Protein AF-A0A958JTM2-F1 (afdb_monomer_lite)

pLDDT: mean 83.32, std 17.0, range [45.53, 98.44]

Secondary structure (DSSP, 8-state):
---THHHHHHHHHTTSS---S-PPEEEEEE--TT--EEEE-TTGGGSEEEEEEE-SSS---BTTTEEEETTEEEE-TT-EEEEEEETTSS--SSHHHHHHHHHHHHHHHHHHHHH-

Structure (mmCIF, N/CA/C/O backbone):
data_AF-A0A958JTM2-F1
#
_entry.id   AF-A0A958JTM2-F1
#
loop_
_atom_site.group_PDB
_atom_site.id
_atom_site.type_symbol
_atom_site.label_atom_id
_atom_site.label_alt_id
_atom_site.label_comp_id
_atom_site.label_asym_id
_atom_site.label_entity_id
_atom_site.label_seq_id
_atom_site.pdbx_PDB_ins_code
_atom_site.Cartn_x
_atom_site.Cartn_y
_atom_site.Cartn_z
_atom_site.occupancy
_atom_site.B_iso_or_equiv
_atom_site.auth_seq_id
_atom_site.auth_comp_id
_atom_site.auth_asym_id
_atom_site.auth_atom_id
_atom_site.pdbx_PDB_model_num
ATOM 1 N N . MET A 1 1 ? 51.500 -10.508 30.031 1.00 45.53 1 MET A N 1
ATOM 2 C CA . MET A 1 1 ? 50.329 -11.225 29.483 1.00 45.53 1 MET A CA 1
ATOM 3 C C . MET A 1 1 ? 49.406 -10.180 28.867 1.00 45.53 1 MET A C 1
ATOM 5 O O . MET A 1 1 ? 48.676 -9.520 29.590 1.00 45.53 1 MET A O 1
ATOM 9 N N . ARG A 1 2 ? 49.585 -9.885 27.572 1.00 45.88 2 ARG A N 1
ATOM 10 C CA . ARG A 1 2 ? 48.873 -8.806 26.864 1.00 45.88 2 ARG A CA 1
ATOM 11 C C . ARG A 1 2 ? 47.485 -9.314 26.468 1.00 45.88 2 ARG A C 1
ATOM 13 O O . ARG A 1 2 ? 47.377 -10.412 25.938 1.00 45.88 2 ARG A O 1
ATOM 20 N N . SER A 1 3 ? 46.456 -8.541 26.796 1.00 45.94 3 SER A N 1
ATOM 21 C CA . SER A 1 3 ? 45.037 -8.851 26.618 1.00 45.94 3 SER A CA 1
ATOM 22 C C . SER A 1 3 ? 44.703 -9.256 25.176 1.00 45.94 3 SER A C 1
ATOM 24 O O . SER A 1 3 ? 44.637 -8.412 24.285 1.00 45.94 3 SER A O 1
ATOM 26 N N . LEU A 1 4 ? 44.456 -10.546 24.951 1.00 50.81 4 LEU A N 1
ATOM 27 C CA . LEU A 1 4 ? 44.062 -11.117 23.653 1.00 50.81 4 LEU A CA 1
ATOM 28 C C . LEU A 1 4 ? 42.555 -10.954 2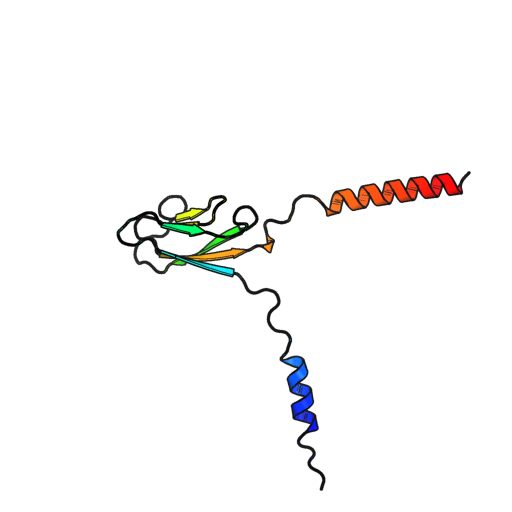3.355 1.00 50.81 4 LEU A C 1
ATOM 30 O O . LEU A 1 4 ? 42.077 -11.389 22.312 1.00 50.81 4 LEU A O 1
ATOM 34 N N . ASN A 1 5 ? 41.808 -10.280 24.236 1.00 52.69 5 ASN A N 1
ATOM 35 C CA . ASN A 1 5 ? 40.347 -10.173 24.167 1.00 52.69 5 ASN A CA 1
ATOM 36 C C . ASN A 1 5 ? 39.821 -9.113 23.181 1.00 52.69 5 ASN A C 1
ATOM 38 O O . ASN A 1 5 ? 38.618 -9.064 22.947 1.00 52.69 5 ASN A O 1
ATOM 42 N N . SER A 1 6 ? 40.677 -8.274 22.583 1.00 55.69 6 SER A N 1
ATOM 43 C CA . SER A 1 6 ? 40.220 -7.180 21.704 1.00 55.69 6 SER A CA 1
ATOM 44 C C . SER A 1 6 ? 40.119 -7.551 20.222 1.00 55.69 6 SER A C 1
ATOM 46 O O . SER A 1 6 ? 39.342 -6.932 19.504 1.00 55.69 6 SER A O 1
ATOM 48 N N . ILE A 1 7 ? 40.851 -8.563 19.743 1.00 56.59 7 ILE A N 1
ATOM 49 C CA . ILE A 1 7 ? 40.902 -8.883 18.301 1.00 56.59 7 ILE A CA 1
ATOM 50 C C . ILE A 1 7 ? 39.625 -9.616 17.842 1.00 56.59 7 ILE A C 1
ATOM 52 O O . ILE A 1 7 ? 39.112 -9.364 16.750 1.00 56.59 7 ILE A O 1
ATOM 56 N N . LEU A 1 8 ? 39.064 -10.476 18.700 1.00 55.53 8 LEU A N 1
ATOM 57 C CA . LEU A 1 8 ? 37.852 -11.247 18.391 1.00 55.53 8 LEU A CA 1
ATOM 58 C C . LEU A 1 8 ? 36.595 -10.367 18.300 1.00 55.53 8 LEU A C 1
ATOM 60 O O . LEU A 1 8 ? 35.739 -10.610 17.454 1.00 55.53 8 LEU A O 1
ATOM 64 N N . VAL A 1 9 ? 36.499 -9.312 19.116 1.00 59.16 9 VAL A N 1
ATOM 65 C CA . VAL A 1 9 ? 35.321 -8.425 19.145 1.00 59.16 9 VAL A CA 1
ATOM 66 C C . VAL A 1 9 ? 35.277 -7.507 17.920 1.00 59.16 9 VAL A C 1
ATOM 68 O O . VAL A 1 9 ? 34.214 -7.311 17.336 1.00 59.16 9 VAL A O 1
ATOM 71 N N . ILE A 1 10 ? 36.432 -6.991 17.486 1.00 58.28 10 ILE A N 1
ATOM 72 C CA . ILE A 1 10 ? 36.520 -6.077 16.334 1.00 58.28 10 ILE A CA 1
ATOM 73 C C . ILE A 1 10 ? 36.132 -6.795 15.028 1.00 58.28 10 ILE A C 1
ATOM 75 O O . ILE A 1 10 ? 35.508 -6.196 14.155 1.00 58.28 10 ILE A O 1
ATOM 79 N N . SER A 1 11 ? 36.425 -8.094 14.920 1.00 61.19 11 SER A N 1
ATOM 80 C CA . SER A 1 11 ? 36.139 -8.890 13.717 1.00 61.19 11 SER A CA 1
ATOM 81 C C . SER A 1 11 ? 34.648 -9.215 13.543 1.00 61.19 11 SER A C 1
ATOM 83 O O . SER A 1 11 ? 34.165 -9.293 12.415 1.00 61.19 11 SER A O 1
ATOM 85 N N . LEU A 1 12 ? 33.891 -9.366 14.637 1.00 58.06 12 LEU A N 1
ATOM 86 C CA . LEU A 1 12 ? 32.461 -9.698 14.572 1.00 58.06 12 LEU A CA 1
ATOM 87 C C . LEU A 1 12 ? 31.594 -8.499 14.137 1.00 58.06 12 LEU A C 1
ATOM 89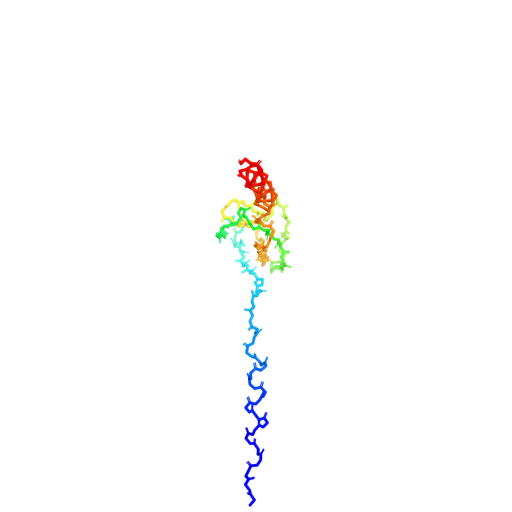 O O . LEU A 1 12 ? 30.549 -8.684 13.518 1.00 58.06 12 LEU A O 1
ATOM 93 N N . ALA A 1 13 ? 32.032 -7.267 14.420 1.00 59.31 13 ALA A N 1
ATOM 94 C CA . ALA A 1 13 ? 31.259 -6.053 14.143 1.00 59.31 13 ALA A CA 1
ATOM 95 C C . ALA A 1 13 ? 31.110 -5.740 12.640 1.00 59.31 13 ALA A C 1
ATOM 97 O O . ALA A 1 13 ? 30.107 -5.160 12.233 1.00 59.31 13 ALA A O 1
ATOM 98 N N . LEU A 1 14 ? 32.064 -6.161 11.803 1.00 57.97 14 LEU A N 1
ATOM 99 C CA . LEU A 1 14 ? 32.027 -5.904 10.357 1.00 57.97 14 LEU A CA 1
ATOM 100 C C . LEU A 1 14 ? 31.033 -6.805 9.605 1.00 57.97 14 LEU A C 1
ATOM 102 O O . LEU A 1 14 ? 30.548 -6.419 8.546 1.00 57.97 14 LEU A O 1
ATOM 106 N N . ILE A 1 15 ? 30.681 -7.973 10.153 1.00 60.94 15 ILE A N 1
ATOM 107 C CA . ILE A 1 15 ? 29.735 -8.911 9.518 1.00 60.94 15 ILE A CA 1
ATOM 108 C C . ILE A 1 15 ? 28.275 -8.528 9.828 1.00 60.94 15 ILE A C 1
ATOM 110 O O . ILE A 1 15 ? 27.369 -8.822 9.053 1.00 60.94 15 ILE A O 1
ATOM 114 N N . VAL A 1 16 ? 28.027 -7.818 10.933 1.00 62.31 16 VAL A N 1
ATOM 115 C CA . VAL A 1 16 ? 26.669 -7.430 11.363 1.00 62.31 16 VAL A CA 1
ATOM 116 C C . VAL A 1 16 ? 26.140 -6.194 10.604 1.00 62.31 16 VAL A C 1
ATOM 118 O O . VAL A 1 16 ? 24.943 -5.922 10.617 1.00 62.31 16 VAL A O 1
ATOM 121 N N . GLY A 1 17 ? 26.996 -5.470 9.878 1.00 60.81 17 GLY A N 1
ATOM 122 C CA . GLY A 1 17 ? 26.682 -4.181 9.248 1.00 60.81 17 GLY A CA 1
ATOM 123 C C . GLY A 1 17 ? 26.096 -4.209 7.827 1.00 60.81 17 GLY A C 1
ATOM 124 O O . GLY A 1 17 ? 26.390 -3.295 7.064 1.00 60.81 17 GLY A O 1
ATOM 125 N N . ALA A 1 18 ? 25.303 -5.218 7.440 1.00 61.50 18 ALA A N 1
ATOM 126 C CA . ALA A 1 18 ? 24.770 -5.340 6.068 1.00 61.50 18 ALA A CA 1
ATOM 127 C C . ALA A 1 18 ? 23.295 -5.787 5.981 1.00 61.50 18 ALA A C 1
ATOM 129 O O . ALA A 1 18 ? 22.920 -6.575 5.116 1.00 61.50 18 ALA A O 1
ATOM 130 N N . GLN A 1 19 ? 22.438 -5.298 6.874 1.00 63.59 19 GLN A N 1
ATOM 131 C CA . GLN A 1 19 ? 21.000 -5.596 6.862 1.00 63.59 19 GLN A CA 1
ATOM 132 C C . GLN A 1 19 ? 20.304 -4.231 6.938 1.00 63.59 19 GLN A C 1
ATOM 134 O O . GLN A 1 19 ? 20.334 -3.586 7.975 1.00 63.59 19 GLN A O 1
ATOM 139 N N . ASN A 1 20 ? 19.861 -3.606 5.848 1.00 56.00 20 ASN A N 1
ATOM 140 C CA . ASN A 1 20 ? 18.686 -3.981 5.071 1.00 56.00 20 ASN A CA 1
ATOM 141 C C . ASN A 1 20 ? 18.763 -3.292 3.699 1.00 56.00 20 ASN A C 1
ATOM 143 O O . ASN A 1 20 ? 18.825 -2.067 3.643 1.00 56.00 20 ASN A O 1
ATOM 147 N N . LEU A 1 21 ? 18.723 -4.046 2.600 1.00 57.97 21 LEU A N 1
ATOM 148 C CA . LEU A 1 21 ? 18.714 -3.467 1.246 1.00 57.97 21 LEU A CA 1
ATOM 149 C C . LEU A 1 21 ? 17.361 -3.578 0.543 1.00 57.97 21 LEU A C 1
ATOM 151 O O . LEU A 1 21 ? 17.199 -3.047 -0.547 1.00 57.97 21 LEU A O 1
ATOM 155 N N . LEU A 1 22 ? 16.396 -4.269 1.146 1.00 60.41 22 LEU A N 1
ATOM 156 C CA . LEU A 1 22 ? 15.151 -4.652 0.490 1.00 60.41 22 LEU A CA 1
ATOM 157 C C . LEU A 1 22 ? 14.031 -4.826 1.528 1.00 60.41 22 LEU A C 1
ATOM 159 O O . LEU A 1 22 ? 13.458 -5.905 1.645 1.00 60.41 22 LEU A O 1
ATOM 163 N N . ALA A 1 23 ? 13.762 -3.797 2.335 1.00 66.81 23 ALA A N 1
ATOM 164 C CA . ALA A 1 23 ? 12.591 -3.827 3.207 1.00 66.81 23 ALA A CA 1
ATOM 165 C C . ALA A 1 23 ? 11.324 -3.759 2.341 1.00 66.81 23 ALA A C 1
ATOM 167 O O . ALA A 1 23 ? 11.210 -2.876 1.489 1.00 66.81 23 ALA A O 1
ATOM 168 N N . ASP A 1 24 ? 10.400 -4.697 2.543 1.00 79.69 24 ASP A N 1
ATOM 169 C CA . ASP A 1 24 ? 9.057 -4.592 1.979 1.00 79.69 24 ASP A CA 1
ATOM 170 C C . ASP A 1 24 ? 8.365 -3.373 2.602 1.00 79.69 24 ASP A C 1
ATOM 172 O O . ASP A 1 24 ? 8.443 -3.143 3.813 1.00 79.69 24 ASP A O 1
ATOM 176 N N . GLU A 1 25 ? 7.721 -2.563 1.767 1.00 91.12 25 GLU A N 1
ATOM 177 C CA . GLU A 1 25 ? 6.978 -1.397 2.224 1.00 91.12 25 GLU A CA 1
ATOM 178 C C . GLU A 1 25 ? 5.558 -1.822 2.593 1.00 91.12 25 GLU A C 1
ATOM 180 O O . GLU A 1 25 ? 4.891 -2.522 1.832 1.00 91.12 25 GLU A O 1
ATOM 185 N N . TYR A 1 26 ? 5.086 -1.376 3.755 1.00 95.06 26 TYR A N 1
ATOM 186 C CA . TYR A 1 26 ? 3.734 -1.644 4.227 1.00 95.06 26 TYR A CA 1
ATOM 187 C C . TYR A 1 26 ? 2.998 -0.341 4.517 1.00 95.06 26 TYR A C 1
ATOM 189 O O . TYR A 1 26 ? 3.566 0.612 5.054 1.00 95.06 26 TYR A O 1
ATOM 197 N N . VAL A 1 27 ? 1.713 -0.310 4.173 1.00 96.94 27 VAL A N 1
ATOM 198 C CA . VAL A 1 27 ? 0.828 0.837 4.378 1.00 96.94 27 VAL A CA 1
ATOM 199 C C . VAL A 1 27 ? -0.396 0.383 5.154 1.00 96.94 27 VAL A C 1
ATOM 201 O O . VAL A 1 27 ? -1.168 -0.456 4.695 1.00 96.94 27 VAL A O 1
ATOM 204 N N . LYS A 1 28 ? -0.603 0.964 6.335 1.00 97.75 28 LYS A N 1
ATOM 205 C CA . LYS A 1 28 ? -1.825 0.776 7.118 1.00 97.75 28 LYS A CA 1
ATOM 206 C C . LYS A 1 28 ? -2.902 1.737 6.617 1.00 97.75 28 LYS A C 1
ATOM 208 O O . LYS A 1 28 ? -2.670 2.944 6.585 1.00 97.75 28 LYS A O 1
ATOM 213 N N . CYS A 1 29 ? -4.077 1.217 6.268 1.00 97.94 29 CYS A N 1
ATOM 214 C CA . CYS A 1 29 ? -5.215 2.029 5.841 1.00 97.94 29 CYS A CA 1
ATOM 215 C C . CYS A 1 29 ? -6.507 1.576 6.525 1.00 97.94 29 CYS A C 1
ATOM 217 O O . CYS A 1 29 ? -6.790 0.378 6.620 1.00 97.94 29 CYS A O 1
ATOM 219 N N . GLU A 1 30 ? -7.287 2.535 7.028 1.00 97.94 30 GLU A N 1
ATOM 220 C CA . GLU A 1 30 ? -8.401 2.256 7.934 1.00 97.94 30 GLU A CA 1
ATOM 221 C C . GLU A 1 30 ? -9.657 3.059 7.584 1.00 97.94 30 GLU A C 1
ATOM 223 O O . GLU A 1 30 ? -9.656 4.284 7.659 1.00 97.94 30 GLU A O 1
ATOM 228 N N . SER A 1 31 ? -10.754 2.365 7.270 1.00 97.19 31 SER A N 1
ATOM 229 C CA . SER A 1 31 ? -12.090 2.960 7.214 1.00 97.19 31 SER A CA 1
ATOM 230 C C . SER A 1 31 ? -12.687 2.977 8.622 1.00 97.19 31 SER A C 1
ATOM 232 O O . SER A 1 31 ? -12.847 1.933 9.269 1.00 97.19 31 SER A O 1
ATOM 234 N N . THR A 1 32 ? -12.992 4.180 9.110 1.00 91.75 32 THR A N 1
ATOM 235 C CA . THR A 1 32 ? -13.651 4.40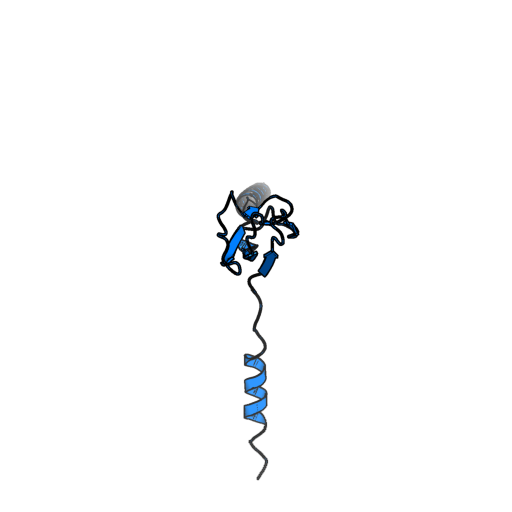9 10.403 1.00 91.75 32 THR A CA 1
ATOM 236 C C . THR A 1 32 ? -15.031 5.019 10.164 1.00 91.75 32 THR A C 1
ATOM 238 O O . THR A 1 32 ? -15.187 5.872 9.289 1.00 91.75 32 THR A O 1
ATOM 241 N N . ASN A 1 33 ? -16.030 4.594 10.943 1.00 87.56 33 ASN A N 1
ATOM 242 C CA . ASN A 1 33 ? -17.430 5.028 10.817 1.00 87.56 33 ASN A CA 1
ATOM 243 C C . ASN A 1 33 ? -18.017 4.806 9.408 1.00 87.56 33 ASN A C 1
ATOM 245 O O . ASN A 1 33 ? -18.739 5.663 8.912 1.00 87.56 33 ASN A O 1
ATOM 249 N N . ASP A 1 34 ? -17.642 3.699 8.758 1.00 80.75 34 ASP A N 1
ATOM 250 C CA . ASP A 1 34 ? -18.098 3.302 7.415 1.00 80.75 34 ASP A CA 1
ATOM 251 C C . ASP A 1 34 ? -17.867 4.346 6.310 1.00 80.75 34 ASP A C 1
ATOM 253 O O . ASP A 1 34 ? -18.532 4.337 5.280 1.00 80.75 34 ASP A O 1
ATOM 257 N N . ASN A 1 35 ? -16.890 5.238 6.501 1.00 90.00 35 ASN A N 1
ATOM 258 C CA . ASN A 1 35 ? -16.501 6.196 5.475 1.00 90.00 35 ASN A CA 1
ATOM 259 C C . ASN A 1 35 ? -15.353 5.656 4.626 1.00 90.00 35 ASN A C 1
ATOM 261 O O . ASN A 1 35 ? -14.336 5.174 5.152 1.00 90.00 35 ASN A O 1
ATOM 265 N N . ARG A 1 36 ? -15.473 5.831 3.308 1.00 94.81 36 ARG A N 1
ATOM 266 C CA . ARG A 1 36 ? -14.390 5.536 2.374 1.00 94.81 36 ARG A CA 1
ATOM 267 C C . ARG A 1 36 ? -13.184 6.424 2.668 1.00 94.81 36 ARG A C 1
ATOM 269 O O . ARG A 1 36 ? -13.278 7.649 2.651 1.00 94.81 36 ARG A O 1
ATOM 276 N N . THR A 1 37 ? -12.043 5.791 2.908 1.00 97.31 37 THR A N 1
ATOM 277 C CA . THR A 1 37 ? -10.774 6.445 3.237 1.00 97.31 37 THR A CA 1
ATOM 278 C C . THR A 1 37 ? -9.735 6.101 2.182 1.00 97.31 37 THR A C 1
ATOM 280 O O . THR A 1 37 ? -9.712 4.985 1.664 1.00 97.31 37 THR A O 1
ATOM 283 N N . TYR A 1 38 ? -8.891 7.074 1.847 1.00 97.31 38 TYR A N 1
ATOM 284 C CA . TYR A 1 38 ? -7.861 6.942 0.827 1.00 97.31 38 TYR A CA 1
ATOM 285 C C . TYR A 1 38 ? -6.472 7.106 1.451 1.00 97.31 38 TYR A C 1
ATOM 287 O O . TYR A 1 38 ? -6.214 8.107 2.117 1.00 97.31 38 TYR A O 1
ATOM 295 N N . CYS A 1 39 ? -5.575 6.155 1.201 1.00 97.12 39 CYS A N 1
ATOM 296 C CA . CYS A 1 39 ? -4.181 6.190 1.627 1.00 97.12 39 CYS A CA 1
ATOM 297 C C . CYS A 1 39 ? -3.284 6.324 0.398 1.00 97.12 39 CYS A C 1
ATOM 299 O O . CYS A 1 39 ? -3.225 5.433 -0.452 1.00 97.12 39 CYS A O 1
ATOM 301 N N . ASN A 1 40 ? -2.628 7.480 0.286 1.00 96.62 40 ASN A N 1
ATOM 302 C CA . ASN A 1 40 ? -1.776 7.790 -0.851 1.00 96.62 40 ASN A CA 1
ATOM 303 C C . ASN A 1 40 ? -0.500 6.942 -0.826 1.00 96.62 40 ASN A C 1
ATOM 305 O O . ASN A 1 40 ? 0.124 6.793 0.225 1.00 96.62 40 ASN A O 1
ATOM 309 N N . ILE A 1 41 ? -0.124 6.406 -1.986 1.00 94.88 41 ILE A N 1
ATOM 310 C CA . ILE A 1 41 ? 1.109 5.639 -2.168 1.00 94.88 41 ILE A CA 1
ATOM 311 C C . ILE A 1 41 ? 1.818 6.195 -3.399 1.00 94.88 41 ILE A C 1
ATOM 313 O O . ILE A 1 41 ? 1.308 6.122 -4.519 1.00 94.88 41 ILE A O 1
ATOM 317 N N . SER A 1 42 ? 3.002 6.766 -3.197 1.00 91.62 42 SER A N 1
ATOM 318 C CA . SER A 1 42 ? 3.818 7.303 -4.285 1.00 91.62 42 SER A CA 1
ATOM 319 C C . SER A 1 42 ? 4.213 6.193 -5.257 1.00 91.62 42 SER A C 1
ATOM 321 O O . SER A 1 42 ? 4.789 5.187 -4.849 1.00 91.62 42 SER A O 1
ATOM 323 N N . GLY A 1 43 ? 3.916 6.380 -6.545 1.00 89.19 43 GLY A N 1
ATOM 324 C CA . GLY A 1 43 ? 4.185 5.361 -7.563 1.00 89.19 43 GLY A CA 1
ATOM 325 C C . GLY A 1 43 ? 3.254 4.147 -7.486 1.00 89.19 43 GLY A C 1
ATOM 326 O O . GLY A 1 43 ? 3.627 3.078 -7.950 1.00 89.19 43 GLY A O 1
ATOM 327 N N . ALA A 1 44 ? 2.041 4.283 -6.930 1.00 90.44 44 ALA A N 1
ATOM 328 C CA . ALA A 1 44 ? 1.061 3.189 -6.835 1.00 90.44 44 ALA A CA 1
ATOM 329 C C . ALA A 1 44 ? 0.736 2.510 -8.177 1.00 90.44 44 ALA A C 1
ATOM 331 O O . ALA A 1 44 ? 0.370 1.332 -8.213 1.00 90.44 44 ALA A O 1
ATOM 332 N N . ARG A 1 45 ? 0.869 3.247 -9.284 1.00 90.31 45 ARG A N 1
ATOM 333 C CA . ARG A 1 45 ? 0.722 2.718 -10.643 1.00 90.31 45 ARG A CA 1
ATOM 334 C C . ARG A 1 45 ? 1.793 1.674 -10.981 1.00 90.31 45 ARG A C 1
ATOM 336 O O . ARG A 1 45 ? 1.471 0.653 -11.579 1.00 90.31 45 ARG A O 1
ATOM 343 N N . ASP A 1 46 ? 3.020 1.903 -10.522 1.00 89.69 46 ASP A N 1
ATOM 344 C CA . ASP A 1 46 ? 4.210 1.075 -10.767 1.00 89.69 46 ASP A CA 1
ATOM 345 C C . ASP A 1 46 ? 4.527 0.153 -9.575 1.00 89.69 46 ASP A C 1
ATOM 347 O O . ASP A 1 46 ? 5.610 -0.422 -9.461 1.00 89.69 46 ASP A O 1
ATOM 351 N N . ALA A 1 47 ? 3.587 0.006 -8.647 1.00 89.81 47 ALA A N 1
ATOM 352 C CA . ALA A 1 47 ? 3.709 -0.906 -7.526 1.00 89.81 47 ALA A CA 1
ATOM 353 C C . ALA A 1 47 ? 2.670 -2.017 -7.642 1.00 89.81 47 ALA A C 1
ATOM 355 O O . ALA A 1 47 ? 1.544 -1.810 -8.102 1.00 89.81 47 ALA A O 1
ATOM 356 N N . ASN A 1 48 ? 3.027 -3.209 -7.185 1.00 92.06 48 ASN A N 1
ATOM 357 C CA . ASN A 1 48 ? 2.041 -4.223 -6.865 1.00 92.06 48 ASN A CA 1
ATOM 358 C C . ASN A 1 48 ? 1.589 -4.018 -5.417 1.00 92.06 48 ASN A C 1
ATOM 360 O O . ASN A 1 48 ? 2.414 -4.043 -4.508 1.00 92.06 48 ASN A O 1
ATOM 364 N N . ILE A 1 49 ? 0.291 -3.802 -5.203 1.00 94.94 49 ILE A N 1
ATOM 365 C CA . ILE A 1 49 ? -0.265 -3.589 -3.865 1.00 94.94 49 ILE A CA 1
ATOM 366 C C . ILE A 1 49 ? -1.219 -4.732 -3.546 1.00 94.94 49 ILE A C 1
ATOM 368 O O . ILE A 1 49 ? -2.154 -4.984 -4.304 1.00 94.94 49 ILE A O 1
ATOM 372 N N . SER A 1 50 ? -0.981 -5.409 -2.426 1.00 95.88 50 SER A N 1
ATOM 373 C CA . SER A 1 50 ? -1.773 -6.556 -1.974 1.00 95.88 50 SER A CA 1
ATOM 374 C C . SER A 1 50 ? -2.138 -6.418 -0.502 1.00 95.88 50 SER A C 1
ATOM 376 O O . SER A 1 50 ? -1.331 -5.926 0.287 1.00 95.88 50 SER A O 1
ATOM 378 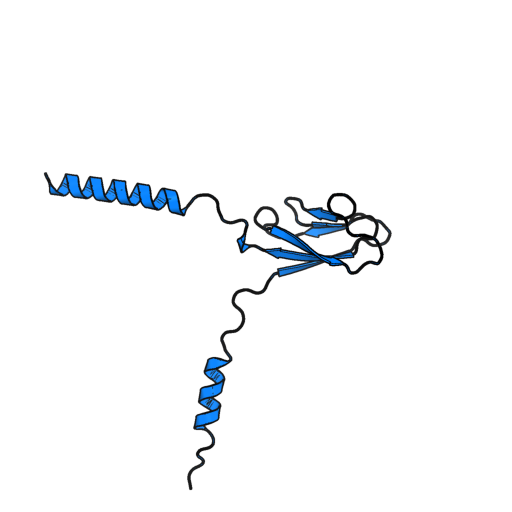N N . LEU A 1 51 ? -3.322 -6.894 -0.117 1.00 97.69 51 LEU A N 1
ATOM 379 C CA . LEU A 1 51 ? -3.690 -7.016 1.291 1.00 97.69 51 LEU A CA 1
ATOM 380 C C . LEU A 1 51 ? -2.760 -8.021 1.980 1.00 97.69 51 LEU A C 1
ATOM 382 O O . LEU A 1 51 ? -2.677 -9.172 1.556 1.00 97.69 51 LEU A O 1
ATOM 386 N N . ASP A 1 52 ? -2.070 -7.574 3.026 1.00 97.88 52 ASP A N 1
ATOM 387 C CA . ASP A 1 52 ? -1.147 -8.402 3.804 1.00 97.88 52 ASP A CA 1
ATOM 388 C C . ASP A 1 52 ? -1.815 -8.906 5.084 1.00 97.88 52 ASP A C 1
ATOM 390 O O . ASP A 1 52 ? -1.910 -10.111 5.327 1.00 97.88 52 ASP A O 1
ATOM 394 N N . ARG A 1 53 ? -2.378 -7.979 5.868 1.00 97.94 53 ARG A N 1
ATOM 395 C CA . ARG A 1 53 ? -2.992 -8.304 7.154 1.00 97.94 53 ARG A CA 1
ATOM 396 C C . ARG A 1 53 ? -4.293 -7.552 7.372 1.00 97.94 53 ARG A C 1
ATOM 398 O O . ARG A 1 53 ? -4.326 -6.327 7.393 1.00 97.94 53 ARG A O 1
ATOM 405 N N . GLN A 1 54 ? -5.372 -8.286 7.635 1.00 98.06 54 GLN A N 1
ATOM 406 C CA . GLN A 1 54 ? -6.630 -7.691 8.086 1.00 98.06 54 GLN A CA 1
ATOM 407 C C . GLN A 1 54 ? -6.553 -7.331 9.581 1.00 98.06 54 GLN A C 1
ATOM 409 O O . GLN A 1 54 ? -6.173 -8.154 10.414 1.00 98.06 54 GLN A O 1
ATOM 414 N N . LEU A 1 55 ? -6.940 -6.100 9.918 1.00 97.88 55 LEU A N 1
ATOM 415 C CA . LEU A 1 55 ? -6.955 -5.546 11.279 1.00 97.88 55 LEU A CA 1
ATOM 416 C C . LEU A 1 55 ? -8.384 -5.363 11.822 1.00 97.88 55 LEU A C 1
ATOM 418 O O . LEU A 1 55 ? -8.596 -5.340 13.036 1.00 97.88 55 LEU A O 1
ATOM 422 N N . SER A 1 56 ? -9.382 -5.218 10.946 1.00 97.25 56 SER A N 1
ATOM 423 C CA . SER A 1 56 ? -10.800 -5.134 11.316 1.00 97.25 56 SER A CA 1
ATOM 424 C C . SER A 1 56 ? -11.453 -6.507 11.487 1.00 97.25 56 SER A C 1
ATOM 426 O O . SER A 1 56 ? -11.050 -7.498 10.884 1.00 97.25 56 SER A O 1
ATOM 428 N N . LYS A 1 57 ? -12.548 -6.545 12.258 1.00 95.94 57 LYS A N 1
ATOM 429 C CA . LYS A 1 57 ? -13.511 -7.660 12.212 1.00 95.94 57 LYS A CA 1
ATOM 430 C C . LYS A 1 57 ? -14.357 -7.628 10.934 1.00 95.94 57 LYS A C 1
ATOM 432 O O . LYS A 1 57 ? -14.713 -8.681 10.420 1.00 95.94 57 LYS A O 1
ATOM 437 N N . SER A 1 58 ? -14.660 -6.429 10.425 1.00 96.12 58 SER A N 1
ATOM 438 C CA . SER A 1 58 ? -15.292 -6.235 9.117 1.00 96.12 58 SER A CA 1
ATOM 439 C C . SER A 1 58 ? -14.413 -6.820 8.015 1.00 96.12 58 SER A C 1
ATOM 441 O O . SER A 1 58 ? -13.187 -6.692 8.071 1.00 96.12 58 SER A O 1
ATOM 443 N N . SER A 1 59 ? -15.042 -7.460 7.028 1.00 95.88 59 SER A N 1
ATOM 444 C CA . SER A 1 59 ? -14.340 -8.123 5.928 1.00 95.88 59 SER A CA 1
ATOM 445 C C . SER A 1 59 ? -13.652 -7.110 5.014 1.00 95.88 59 SER A C 1
ATOM 447 O O . SER A 1 59 ? -14.266 -6.129 4.591 1.00 95.88 59 SER A O 1
ATOM 449 N N . CYS A 1 60 ? -12.397 -7.387 4.665 1.00 97.81 60 CYS A N 1
ATOM 450 C CA . CYS A 1 60 ? -11.645 -6.666 3.646 1.00 97.81 60 CYS A CA 1
ATOM 451 C C . CYS A 1 60 ? -11.600 -7.482 2.347 1.00 97.81 60 CYS A C 1
ATOM 453 O O . CYS A 1 60 ? -10.734 -8.335 2.159 1.00 97.81 60 CYS A O 1
ATOM 455 N N . ARG A 1 61 ? -12.537 -7.212 1.436 1.00 97.88 61 ARG A N 1
ATOM 456 C CA . ARG A 1 61 ? -12.646 -7.870 0.132 1.00 97.88 61 ARG A CA 1
ATOM 457 C C . ARG A 1 61 ? -12.354 -6.876 -0.984 1.00 97.88 61 ARG A C 1
ATOM 459 O O . ARG A 1 61 ? -12.967 -5.808 -1.036 1.00 97.88 61 ARG A O 1
ATOM 466 N N . GLU A 1 62 ? -11.444 -7.259 -1.871 1.00 97.69 62 GLU A N 1
ATOM 467 C CA . GLU A 1 62 ? -11.042 -6.435 -3.007 1.00 97.69 62 GLU A CA 1
ATOM 468 C C . GLU A 1 62 ? -12.248 -6.121 -3.903 1.00 97.69 62 GLU A C 1
ATOM 470 O O . GLU A 1 62 ? -13.130 -6.961 -4.100 1.00 97.69 62 GLU A O 1
ATOM 475 N N . GLY A 1 63 ? -12.327 -4.882 -4.382 1.00 97.00 63 GLY A N 1
ATOM 476 C CA . GLY A 1 63 ? -13.437 -4.373 -5.186 1.00 97.00 63 GLY A CA 1
ATOM 477 C C . GLY A 1 63 ? -14.715 -4.068 -4.396 1.00 97.00 63 GLY A C 1
ATOM 478 O O . GLY A 1 63 ? -15.634 -3.480 -4.957 1.00 97.00 63 GLY A O 1
ATOM 479 N N . PHE A 1 64 ? -14.786 -4.425 -3.109 1.00 96.69 64 PHE A N 1
ATOM 480 C CA . PHE A 1 64 ? -15.950 -4.161 -2.256 1.00 96.69 64 PHE A CA 1
ATOM 481 C C . PHE A 1 64 ? -15.619 -3.219 -1.097 1.00 96.69 64 PHE A C 1
ATOM 483 O O . PHE A 1 64 ? -16.166 -2.125 -1.007 1.00 96.69 64 PHE A O 1
ATOM 490 N N . SER A 1 65 ? -14.724 -3.638 -0.207 1.00 97.44 65 SER A N 1
ATOM 491 C CA . SER A 1 65 ? -14.346 -2.881 0.992 1.00 97.44 65 SER A CA 1
ATOM 492 C C . SER A 1 65 ? -12.894 -2.416 0.966 1.00 97.44 65 SER A C 1
ATOM 494 O O . SER A 1 65 ? -12.461 -1.706 1.867 1.00 97.44 65 SER A O 1
ATOM 496 N N . TRP A 1 66 ? -12.145 -2.756 -0.082 1.00 98.44 66 TRP A N 1
ATOM 497 C CA . TRP A 1 66 ? -10.901 -2.081 -0.428 1.00 98.44 66 TRP A CA 1
ATOM 498 C C . TRP A 1 66 ? -10.584 -2.227 -1.919 1.00 98.44 66 TRP A C 1
ATOM 500 O O . TRP A 1 66 ? -11.160 -3.070 -2.610 1.00 98.44 66 TRP A O 1
ATOM 510 N N . GLY A 1 67 ? -9.638 -1.432 -2.405 1.00 97.75 67 GLY A N 1
ATOM 511 C CA . GLY A 1 67 ? -9.036 -1.583 -3.727 1.00 97.75 67 GLY A CA 1
ATOM 512 C C . GLY A 1 67 ? -7.867 -0.621 -3.919 1.00 97.75 67 GLY A C 1
ATOM 513 O O . GLY A 1 67 ? -7.513 0.128 -3.008 1.00 97.75 67 GLY A O 1
ATOM 514 N N . ARG A 1 68 ? -7.280 -0.619 -5.117 1.00 96.69 68 ARG A N 1
ATOM 515 C CA . ARG A 1 68 ? -6.201 0.303 -5.506 1.00 96.69 68 ARG A CA 1
ATOM 516 C C . ARG A 1 68 ? -6.560 1.103 -6.754 1.00 96.69 68 ARG A C 1
ATOM 518 O O . ARG A 1 68 ? -7.296 0.616 -7.607 1.00 96.69 68 ARG A O 1
ATOM 525 N N . ASP A 1 69 ? -6.022 2.310 -6.857 1.00 94.81 69 ASP A N 1
ATOM 526 C CA . ASP A 1 69 ? -5.964 3.086 -8.100 1.00 94.81 69 ASP A CA 1
ATOM 527 C C . ASP A 1 69 ? -4.608 3.812 -8.202 1.00 94.81 69 ASP A C 1
ATOM 529 O O . ASP A 1 69 ? -3.723 3.600 -7.371 1.00 94.81 69 ASP A O 1
ATOM 533 N N . ASP A 1 70 ? -4.422 4.653 -9.221 1.00 92.62 70 ASP A N 1
ATOM 534 C CA . ASP A 1 70 ? -3.157 5.361 -9.475 1.00 92.62 70 ASP A CA 1
ATOM 535 C C . ASP A 1 70 ? -2.684 6.243 -8.307 1.00 92.62 70 ASP A C 1
ATOM 537 O O . ASP A 1 70 ? -1.508 6.606 -8.244 1.00 92.62 70 ASP A O 1
ATOM 541 N N . ARG A 1 71 ? -3.572 6.595 -7.370 1.00 94.19 71 ARG A N 1
ATOM 542 C CA . ARG A 1 71 ? -3.225 7.394 -6.189 1.00 94.19 71 ARG A CA 1
ATOM 543 C C . ARG A 1 71 ? -2.766 6.539 -4.998 1.00 94.19 71 ARG A C 1
ATOM 545 O O . ARG A 1 71 ? -2.241 7.118 -4.048 1.00 94.19 71 ARG A O 1
ATOM 552 N N . GLY A 1 72 ? -2.977 5.219 -4.993 1.00 95.88 72 GLY A N 1
ATOM 553 C CA . GLY A 1 72 ? -2.763 4.348 -3.827 1.00 95.88 72 GLY A CA 1
ATOM 554 C C . GLY A 1 72 ? -3.916 3.387 -3.519 1.00 95.88 72 GLY A C 1
ATOM 555 O O . GLY A 1 72 ? -4.497 2.781 -4.418 1.00 95.88 72 GLY A O 1
ATOM 556 N N . VAL A 1 73 ? -4.212 3.206 -2.229 1.00 98.06 73 VAL A N 1
ATOM 557 C CA . VAL A 1 73 ? -5.245 2.283 -1.726 1.00 98.06 73 VAL A CA 1
ATOM 558 C C . VAL A 1 73 ? -6.441 3.065 -1.209 1.00 98.06 73 VAL A C 1
ATOM 560 O O . VAL A 1 73 ? -6.287 4.068 -0.515 1.00 98.06 73 VAL A O 1
ATOM 563 N N . TRP A 1 74 ? -7.642 2.566 -1.474 1.00 98.12 74 TRP A N 1
ATOM 564 C CA . TRP A 1 74 ? -8.846 2.981 -0.767 1.00 98.12 74 TRP A CA 1
ATOM 565 C C . TRP A 1 74 ? -9.407 1.821 0.053 1.00 98.12 74 TRP A C 1
ATOM 567 O O . TRP A 1 74 ? -9.343 0.666 -0.364 1.00 98.12 7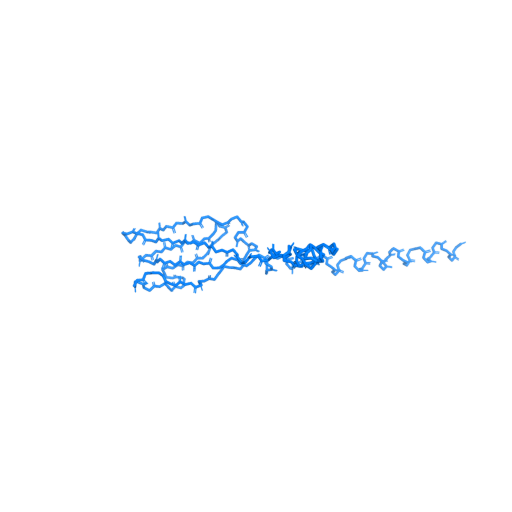4 TRP A O 1
ATOM 577 N N . VAL A 1 75 ? -9.990 2.138 1.205 1.00 98.31 75 VAL A N 1
ATOM 578 C CA . VAL A 1 75 ? -10.707 1.204 2.086 1.00 98.31 75 VAL A CA 1
ATOM 579 C C . VAL A 1 75 ? -12.078 1.771 2.425 1.00 98.31 75 VAL A C 1
ATOM 581 O O . VAL A 1 75 ? -12.252 2.988 2.477 1.00 98.31 75 VAL A O 1
ATOM 584 N N . ASP A 1 76 ? -13.055 0.902 2.640 1.00 97.94 76 ASP A N 1
ATOM 585 C CA . ASP A 1 76 ? -14.453 1.262 2.868 1.00 97.94 76 ASP A CA 1
ATOM 586 C C . ASP A 1 76 ? -15.169 0.206 3.731 1.00 97.94 76 ASP A C 1
ATOM 588 O O . ASP A 1 76 ? -14.598 -0.850 4.024 1.00 97.94 76 ASP A O 1
ATOM 592 N N . ASN A 1 77 ? -16.418 0.460 4.131 1.00 95.94 77 ASN A N 1
ATOM 593 C CA . ASN A 1 77 ? -17.266 -0.490 4.873 1.00 95.94 77 ASN A CA 1
ATOM 594 C C . ASN A 1 77 ? -16.595 -1.040 6.153 1.00 95.94 77 ASN A C 1
ATOM 596 O O . ASN A 1 77 ? -16.650 -2.238 6.461 1.00 95.94 77 ASN A O 1
ATOM 600 N N . GLY A 1 78 ? -15.857 -0.178 6.858 1.00 96.81 78 GLY A N 1
ATOM 601 C CA . GLY A 1 78 ? -15.175 -0.526 8.103 1.00 96.81 78 GLY A CA 1
ATOM 602 C C . GLY A 1 78 ? -13.962 -1.448 7.936 1.00 96.81 78 GLY A C 1
ATOM 603 O O . GLY A 1 78 ? -13.441 -1.939 8.946 1.00 96.81 78 GLY A O 1
ATOM 604 N N . CYS A 1 79 ? -13.501 -1.693 6.702 1.00 98.12 79 CYS A N 1
ATOM 605 C CA . CYS A 1 79 ? -12.260 -2.419 6.449 1.00 98.12 79 CYS A CA 1
ATOM 606 C C . CYS A 1 79 ? -11.054 -1.642 6.998 1.00 98.12 79 CYS A C 1
ATOM 608 O O . CYS A 1 79 ? -10.859 -0.456 6.720 1.00 98.12 79 CYS A O 1
ATOM 610 N N . ARG A 1 80 ? -10.232 -2.336 7.787 1.00 98.38 80 ARG A N 1
ATOM 611 C CA . ARG A 1 80 ? -8.945 -1.859 8.297 1.00 98.38 80 ARG A CA 1
ATOM 612 C C . ARG A 1 80 ? -7.915 -2.932 8.029 1.00 98.38 80 ARG A C 1
ATOM 614 O O . ARG A 1 80 ? -8.101 -4.068 8.469 1.00 98.38 80 ARG A O 1
ATOM 621 N N . ALA A 1 81 ? -6.856 -2.587 7.316 1.00 98.38 81 ALA A N 1
ATOM 622 C CA . ALA A 1 81 ? -5.846 -3.546 6.906 1.00 98.38 81 ALA A CA 1
ATOM 623 C C . ALA A 1 81 ? -4.475 -2.891 6.729 1.00 98.38 81 ALA A C 1
ATOM 625 O O . ALA A 1 81 ? -4.342 -1.671 6.605 1.00 98.38 81 ALA A O 1
ATOM 626 N N . GLU A 1 82 ? -3.464 -3.742 6.727 1.00 98.31 82 GLU A N 1
ATOM 627 C CA . GLU A 1 82 ? -2.112 -3.450 6.291 1.00 98.31 82 GLU A CA 1
ATOM 628 C C . GLU A 1 82 ? -1.927 -4.011 4.880 1.00 98.31 82 GLU A C 1
ATOM 630 O O . GLU A 1 82 ? -2.324 -5.144 4.582 1.00 98.31 82 GLU A O 1
ATOM 635 N N . PHE A 1 83 ? -1.366 -3.190 4.001 1.00 98.12 83 PHE A N 1
ATOM 636 C CA . PHE A 1 83 ? -1.159 -3.488 2.592 1.00 98.12 83 PHE A CA 1
ATOM 637 C C . PHE A 1 83 ? 0.331 -3.532 2.308 1.00 98.12 83 PHE A C 1
ATOM 639 O O . PHE A 1 83 ? 1.038 -2.574 2.611 1.00 98.12 83 PHE A O 1
ATOM 646 N N . ARG A 1 84 ? 0.795 -4.615 1.690 1.00 96.12 84 ARG A N 1
ATOM 647 C CA . ARG A 1 84 ? 2.163 -4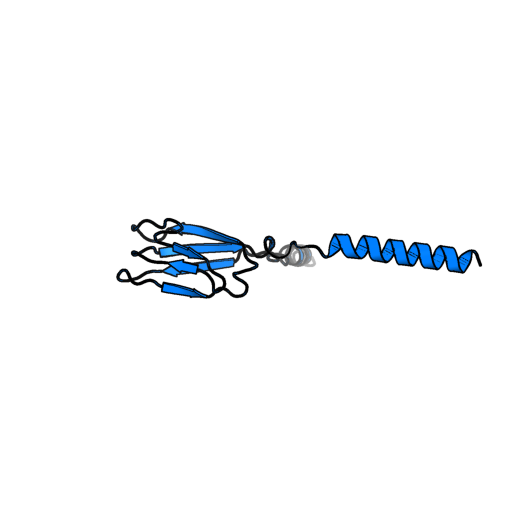.716 1.186 1.00 96.12 84 ARG A CA 1
ATOM 648 C C . ARG A 1 84 ? 2.267 -4.006 -0.159 1.00 96.12 84 ARG A C 1
ATOM 650 O O . ARG A 1 84 ? 1.428 -4.225 -1.036 1.00 96.12 84 ARG A O 1
ATOM 657 N N . VAL A 1 85 ? 3.313 -3.207 -0.317 1.00 94.38 85 VAL A N 1
ATOM 658 C CA . VAL A 1 85 ? 3.667 -2.457 -1.520 1.00 94.38 85 VAL A CA 1
ATOM 659 C C . VAL A 1 85 ? 4.972 -3.023 -2.066 1.00 94.38 85 VAL A C 1
ATOM 661 O O . VAL A 1 85 ? 6.048 -2.831 -1.502 1.00 94.38 85 VAL A O 1
ATOM 664 N N . ASP A 1 86 ? 4.876 -3.734 -3.183 1.00 91.56 86 ASP A N 1
ATOM 665 C CA . ASP A 1 86 ? 6.026 -4.306 -3.866 1.00 91.56 86 ASP A CA 1
ATOM 666 C C . ASP A 1 86 ? 6.360 -3.504 -5.127 1.00 91.56 86 ASP A C 1
ATOM 668 O O . ASP A 1 86 ? 5.661 -3.552 -6.145 1.00 91.56 86 ASP A O 1
ATOM 672 N N . ARG A 1 87 ? 7.464 -2.759 -5.049 1.00 86.62 87 ARG A N 1
ATOM 673 C CA . ARG A 1 87 ? 7.961 -1.896 -6.129 1.00 86.62 87 ARG A CA 1
ATOM 674 C C . ARG A 1 87 ? 8.855 -2.626 -7.129 1.00 86.62 87 ARG A C 1
ATOM 676 O O . ARG A 1 87 ? 9.248 -2.039 -8.133 1.00 86.62 87 ARG A O 1
ATOM 683 N N . ARG A 1 88 ? 9.185 -3.900 -6.893 1.00 79.31 88 ARG A N 1
ATOM 684 C CA . ARG A 1 88 ? 10.005 -4.692 -7.826 1.00 79.31 88 ARG A CA 1
ATOM 685 C C . ARG A 1 88 ? 9.207 -5.096 -9.068 1.00 79.31 88 ARG A C 1
ATOM 687 O O . ARG A 1 88 ? 9.799 -5.365 -10.107 1.00 79.31 88 ARG A O 1
ATOM 694 N N . TYR A 1 89 ? 7.875 -5.099 -8.974 1.00 64.19 89 TYR A N 1
ATOM 695 C CA . TYR A 1 89 ? 6.987 -5.604 -10.024 1.00 64.19 89 TYR A CA 1
ATOM 696 C C . TYR A 1 89 ? 6.492 -4.569 -11.050 1.00 64.19 89 TYR A C 1
ATOM 698 O O . TYR A 1 89 ? 5.937 -4.992 -12.060 1.00 64.19 89 TYR A O 1
ATOM 706 N N . GLY A 1 90 ? 6.685 -3.253 -10.874 1.00 60.09 90 GLY A N 1
ATOM 707 C CA . GLY A 1 90 ? 6.180 -2.260 -11.847 1.00 60.09 90 GLY A CA 1
ATOM 708 C C . GLY A 1 90 ? 7.220 -1.542 -12.702 1.00 60.09 90 GLY A C 1
ATOM 709 O O . GLY A 1 90 ? 6.907 -0.527 -13.310 1.00 60.09 90 GLY A O 1
ATOM 710 N N . GLY A 1 91 ? 8.435 -2.079 -12.813 1.00 59.06 91 GLY A N 1
ATOM 711 C CA . GLY A 1 91 ? 9.515 -1.495 -13.624 1.00 59.06 91 GLY A CA 1
ATOM 712 C C . GLY A 1 91 ? 9.900 -2.283 -14.882 1.00 59.06 91 GLY A C 1
ATOM 713 O O . GLY A 1 91 ? 11.012 -2.127 -15.372 1.00 59.06 91 GLY A O 1
ATOM 714 N N . GLY A 1 92 ? 9.043 -3.178 -15.379 1.00 55.97 92 GLY A N 1
ATOM 715 C CA . GLY A 1 92 ? 9.434 -4.229 -16.328 1.00 55.97 92 GLY A CA 1
ATOM 716 C C . GLY A 1 92 ? 8.927 -4.083 -17.763 1.00 55.97 92 GLY A C 1
ATOM 717 O O . GLY A 1 92 ? 8.517 -5.086 -18.337 1.00 55.97 92 GLY A O 1
ATOM 718 N N . TYR A 1 93 ? 8.933 -2.891 -18.368 1.00 51.97 93 TYR A N 1
ATOM 719 C CA . TYR A 1 93 ? 8.624 -2.756 -19.801 1.00 51.97 93 TYR A CA 1
ATOM 720 C C . TYR A 1 93 ? 9.802 -2.161 -20.587 1.00 51.97 93 TYR A C 1
ATOM 722 O O . TYR A 1 93 ? 9.880 -0.963 -20.832 1.00 51.97 93 TYR A O 1
ATOM 730 N N . GLY A 1 94 ? 10.699 -3.043 -21.046 1.00 53.91 94 GLY A N 1
ATOM 731 C CA . GLY A 1 94 ? 11.250 -2.941 -22.406 1.00 53.91 94 GLY A CA 1
ATOM 732 C C . GLY A 1 94 ? 12.647 -2.351 -22.620 1.00 53.91 94 GLY A C 1
ATOM 733 O O . GLY A 1 94 ? 13.075 -2.311 -23.769 1.00 53.91 94 GLY A O 1
ATOM 734 N N . GLY A 1 95 ? 13.384 -1.936 -21.588 1.00 54.84 95 GLY A N 1
ATOM 735 C CA . GLY A 1 95 ? 14.704 -1.307 -21.779 1.00 54.84 95 GLY A CA 1
ATOM 736 C C . GLY A 1 95 ? 15.808 -2.253 -22.273 1.00 54.84 95 GLY A C 1
ATOM 737 O O . GLY A 1 95 ? 16.623 -1.876 -23.115 1.00 54.84 95 GLY A O 1
ATOM 738 N N . ASP A 1 96 ? 15.819 -3.497 -21.795 1.00 63.31 96 ASP A N 1
ATOM 739 C CA . ASP A 1 96 ? 16.956 -4.394 -22.038 1.00 63.31 96 ASP A CA 1
ATOM 740 C C . ASP A 1 96 ? 16.977 -4.965 -23.460 1.00 63.31 96 ASP A C 1
ATOM 742 O O . ASP A 1 96 ? 18.045 -5.110 -24.049 1.00 63.31 96 ASP A O 1
ATOM 746 N N . ARG A 1 97 ? 15.801 -5.185 -24.069 1.00 63.22 97 ARG A N 1
ATOM 747 C CA . ARG A 1 97 ? 15.702 -5.696 -25.447 1.00 63.22 97 ARG A CA 1
ATOM 748 C C . ARG A 1 97 ? 16.119 -4.660 -26.503 1.00 63.22 97 ARG A C 1
ATOM 750 O O . ARG A 1 97 ? 16.620 -5.046 -27.551 1.00 63.22 97 ARG A O 1
ATOM 757 N N . TYR A 1 98 ? 15.924 -3.359 -26.262 1.00 67.25 98 TYR A N 1
ATOM 758 C CA . TYR A 1 98 ? 16.308 -2.319 -27.232 1.00 67.25 98 TYR A CA 1
ATOM 759 C C . TYR A 1 98 ? 17.819 -2.044 -27.246 1.00 67.25 98 TYR A C 1
ATOM 761 O O . TYR A 1 98 ? 18.379 -1.819 -28.318 1.00 67.25 98 TYR A O 1
ATOM 769 N N . ARG A 1 99 ? 18.490 -2.122 -26.088 1.00 74.56 99 ARG A N 1
ATOM 770 C CA . ARG A 1 99 ? 19.941 -1.891 -25.980 1.00 74.56 99 ARG A CA 1
ATOM 771 C C . ARG A 1 99 ? 20.757 -2.942 -26.741 1.00 74.56 99 ARG A C 1
ATOM 773 O O . ARG A 1 99 ? 21.761 -2.604 -27.355 1.00 74.56 99 ARG A O 1
ATOM 780 N N . GLU A 1 100 ? 20.317 -4.199 -26.736 1.00 77.38 100 GLU A N 1
ATOM 781 C CA . GLU A 1 100 ? 20.980 -5.284 -27.473 1.00 77.38 100 GLU A CA 1
ATOM 782 C C . GLU A 1 100 ? 20.961 -5.047 -28.994 1.00 77.38 100 GLU A C 1
ATOM 784 O O . GLU A 1 100 ? 21.992 -5.160 -29.654 1.00 77.38 100 GLU A O 1
ATOM 789 N N . VAL A 1 101 ? 19.820 -4.608 -29.538 1.00 86.62 101 VAL A N 1
ATOM 790 C CA . VAL A 1 101 ? 19.662 -4.324 -30.977 1.00 86.62 101 VAL A CA 1
ATOM 791 C C . VAL A 1 101 ? 20.477 -3.102 -31.422 1.00 86.62 101 VAL A C 1
ATOM 793 O O . VAL A 1 101 ? 20.994 -3.075 -32.540 1.00 86.62 101 VAL A O 1
ATOM 796 N N . GLU A 1 102 ? 20.599 -2.076 -30.576 1.00 85.81 102 GLU A N 1
ATOM 797 C CA . GLU A 1 102 ? 21.411 -0.887 -30.877 1.00 85.81 102 GLU A CA 1
ATOM 798 C C . GLU A 1 102 ? 22.909 -1.215 -30.914 1.00 85.81 102 GLU A C 1
ATOM 800 O O . GLU A 1 102 ? 23.590 -0.859 -31.878 1.00 85.81 102 GLU A O 1
ATOM 805 N N . LEU A 1 103 ? 23.395 -1.981 -29.932 1.00 88.88 103 LEU A N 1
ATOM 806 C CA . LEU A 1 103 ? 24.788 -2.431 -29.880 1.00 88.88 103 LEU A CA 1
ATOM 807 C C . LEU A 1 103 ? 25.151 -3.322 -31.072 1.00 88.88 103 LEU A C 1
ATOM 809 O O . LEU A 1 103 ? 26.247 -3.209 -31.621 1.00 88.88 103 LEU A O 1
ATOM 813 N N . GLU A 1 104 ? 24.235 -4.190 -31.507 1.00 90.75 104 GLU A N 1
ATOM 814 C CA . GLU A 1 104 ? 24.451 -5.019 -32.694 1.00 90.75 104 GLU A CA 1
ATOM 815 C C . GLU A 1 104 ? 24.560 -4.166 -33.967 1.00 90.75 104 GLU A C 1
ATOM 817 O O . GLU A 1 104 ? 25.468 -4.369 -34.776 1.00 90.75 104 GLU A O 1
ATOM 822 N N . ARG A 1 105 ? 23.699 -3.153 -34.127 1.00 90.88 105 ARG A N 1
ATOM 823 C CA . ARG A 1 105 ? 23.778 -2.215 -35.262 1.00 90.88 105 ARG A CA 1
ATOM 824 C C . ARG A 1 105 ? 25.069 -1.405 -35.263 1.00 90.88 105 ARG A C 1
ATOM 826 O O . ARG A 1 105 ? 25.655 -1.215 -36.328 1.00 90.88 105 ARG A O 1
ATOM 833 N N . GLU A 1 106 ? 25.509 -0.931 -34.101 1.00 93.62 106 GLU A N 1
ATOM 834 C CA . GLU A 1 106 ? 26.763 -0.187 -33.972 1.00 93.62 106 GLU A CA 1
ATOM 835 C C . GLU A 1 106 ? 27.969 -1.077 -34.290 1.00 93.62 106 GLU A C 1
ATOM 837 O O . GLU A 1 106 ? 28.831 -0.690 -35.080 1.00 93.62 106 GLU A O 1
ATOM 842 N N . ARG A 1 107 ? 27.979 -2.315 -33.784 1.00 92.31 107 ARG A N 1
ATOM 843 C CA . ARG A 1 107 ? 29.005 -3.307 -34.121 1.00 92.31 107 ARG A CA 1
ATOM 844 C C . ARG A 1 107 ? 29.071 -3.566 -35.627 1.00 92.31 107 ARG A C 1
ATOM 846 O O . ARG A 1 107 ? 30.163 -3.546 -36.189 1.00 92.31 107 ARG A O 1
ATOM 853 N N . LEU A 1 108 ? 27.927 -3.771 -36.282 1.00 92.94 108 LEU A N 1
ATOM 854 C CA . LEU A 1 108 ? 27.867 -4.002 -37.730 1.00 92.94 108 LEU A CA 1
ATOM 855 C C . LEU A 1 108 ? 28.346 -2.787 -38.531 1.00 92.94 108 LEU A C 1
ATOM 857 O O . LEU A 1 108 ? 29.015 -2.946 -39.551 1.00 92.94 108 LEU A O 1
ATOM 861 N N . ARG A 1 109 ? 28.027 -1.570 -38.074 1.00 93.25 109 ARG A N 1
ATOM 862 C CA . ARG A 1 109 ? 28.522 -0.334 -38.688 1.00 93.25 109 ARG A CA 1
ATOM 863 C C . ARG A 1 109 ? 30.048 -0.248 -38.605 1.00 93.25 109 ARG A C 1
ATOM 865 O O . ARG A 1 109 ? 30.683 0.005 -39.623 1.00 93.25 109 ARG A O 1
ATOM 872 N N . LEU A 1 110 ? 30.618 -0.489 -37.426 1.00 93.44 110 LEU A N 1
ATOM 873 C CA . LEU A 1 110 ? 32.068 -0.447 -37.206 1.00 93.44 110 LEU A CA 1
ATOM 874 C C . LEU A 1 110 ? 32.805 -1.541 -37.985 1.00 93.44 110 LEU A C 1
ATOM 876 O O . LEU A 1 110 ? 33.896 -1.312 -38.500 1.00 93.44 110 LEU A O 1
ATOM 880 N N . GLU A 1 111 ? 32.215 -2.731 -38.092 1.00 94.50 111 GLU A N 1
ATOM 881 C CA . GLU A 1 111 ? 32.766 -3.816 -38.906 1.00 94.50 111 GLU A CA 1
ATOM 882 C C . GLU A 1 111 ? 32.803 -3.432 -40.390 1.00 94.50 111 GLU A C 1
ATOM 884 O O . GLU A 1 111 ? 33.794 -3.700 -41.061 1.00 94.50 111 GLU A O 1
ATOM 889 N N . ARG A 1 112 ? 31.780 -2.723 -40.879 1.00 93.31 112 ARG A N 1
ATOM 890 C CA . ARG A 1 112 ? 31.728 -2.206 -42.252 1.00 93.31 112 ARG A CA 1
ATOM 891 C C . ARG A 1 112 ? 32.769 -1.116 -42.511 1.00 93.31 112 ARG A C 1
ATOM 893 O O . ARG A 1 112 ? 33.485 -1.215 -43.493 1.00 93.31 112 ARG A O 1
ATOM 900 N N . GLU A 1 113 ? 32.908 -0.148 -41.602 1.00 94.19 113 GLU A N 1
ATOM 901 C CA . GLU A 1 113 ? 33.930 0.914 -41.684 1.00 94.19 113 GLU A CA 1
ATOM 902 C C . GLU A 1 113 ? 35.367 0.361 -41.631 1.00 94.19 113 GLU A C 1
ATOM 904 O O . GLU A 1 113 ? 36.289 0.997 -42.123 1.00 94.19 113 GLU A O 1
ATOM 909 N N . ARG A 1 114 ? 35.575 -0.817 -41.031 1.00 92.69 114 ARG A N 1
ATOM 910 C CA . ARG A 1 114 ? 36.882 -1.492 -40.981 1.00 92.69 114 ARG A CA 1
ATOM 911 C C . ARG A 1 114 ? 37.208 -2.288 -42.250 1.00 92.69 114 ARG A C 1
ATOM 913 O O . ARG A 1 114 ? 38.362 -2.670 -42.442 1.00 92.69 114 ARG A O 1
ATOM 920 N N . LEU A 1 115 ? 36.190 -2.621 -43.040 1.00 85.75 115 LEU A N 1
ATOM 921 C CA . LEU A 1 115 ? 36.324 -3.375 -44.288 1.00 85.75 115 LEU A CA 1
ATOM 922 C C . LEU A 1 115 ? 36.527 -2.467 -45.512 1.00 85.75 115 LEU A C 1
ATOM 924 O O . LEU A 1 115 ? 36.873 -2.989 -46.572 1.00 85.75 115 LEU A O 1
ATOM 928 N N . ASP A 1 116 ? 36.340 -1.157 -45.345 1.00 77.56 116 ASP A N 1
ATOM 929 C CA . ASP A 1 116 ? 36.660 -0.099 -46.309 1.00 77.56 116 ASP A CA 1
ATOM 930 C C . ASP A 1 116 ? 38.063 0.489 -46.040 1.00 77.56 116 ASP A C 1
ATOM 932 O O . ASP A 1 116 ? 38.750 0.852 -47.025 1.00 77.56 116 ASP A O 1
#

Sequence (116 aa):
MRSLNSILVISLALIVGAQNLLADEYVKCESTNDNRTYCNISGARDANISLDRQLSKSSCREGFSWGRDDRGVWVDNGCRAEFRVDRRYGGGYGGDRYREVELERERLRLERERLD

Radius of gyration: 25.84 Å; chains: 1; bounding box: 68×19×76 Å

Foldseek 3Di:
DDDPPPPVVVVVVVVVPDPDDDDWDKDKDWDDPQDKDDDFDVQQVLKDKAFDFWPDPDDDDEPPQKYADRRGIIGGPGTITMMTIHNVRRPDPDDPVVVVVVVVVVVVVVVVVVVD